Protein AF-A0A819ESV9-F1 (afdb_monomer_lite)

Radius of gyration: 30.93 Å; chains: 1; bounding box: 62×30×93 Å

Secondary structure (DSSP, 8-state):
---S-----PPEEEE--TTS-S-EEEEE--TTT--EEEEEEE-TT--EEEEEEE-BTTBSS-EEEEEEE-S----S--EE-SS-EE-EEEEEEE--SS--EEEEEEEEE-------S-------HHHHHHHHHHHHHHHHHHH-GGGHHHHHHHHHHHH--

InterPro domains:
  IPR014752 Arrestin-like, C-terminal domain superfamily [G3DSA:2.60.40.640] (51-114)
  IPR028934 Vacuolar protein sorting protein 26 related [PF03643] (53-124)
  IPR028934 Vacuolar protein sorting protein 26 related [PTHR12233] (53-123)

Foldseek 3Di:
DDPDPPFDQWDKDWFFCPPPPFDWDWDQPDPPPSDTDTATEDEQQQKTWTWIWTDCRNDVDTDIDIDIDGGDGDPDWFDDDDPDGDWDKDWDWADDDPDIDIDIGTHGYDYDDDDDPDPDPPDDPVNVVLVVVLVVLVVVCVVPVVCVVVSVVVNVVVVVD

Sequence (161 aa):
MDLLGLGSKGHIDFILDPQGQRKQIEVKLDDNNNKRSLQYTYYDGEDVGGSLIALPGELTENTSIDFHFPNVEKPYESYIGINVKLRYFLRLTIIRRFTNTIAERDICVQQLSQYPEINNKIENHEQRLLKQLNNECVRTSQEYPSHQEEFQQRSQQLSNN

Structure (mmCIF, N/CA/C/O backbone):
data_AF-A0A819ESV9-F1
#
_entry.id   AF-A0A819ESV9-F1
#
loop_
_atom_site.group_PDB
_atom_site.id
_atom_site.type_symbol
_atom_site.label_atom_id
_atom_site.label_alt_id
_atom_site.label_comp_id
_atom_site.label_asym_id
_atom_site.label_entity_id
_atom_site.label_seq_id
_atom_site.pdbx_PDB_ins_code
_atom_site.Cartn_x
_atom_site.Cartn_y
_atom_site.Cartn_z
_atom_site.occupancy
_atom_site.B_iso_or_equiv
_atom_site.auth_seq_id
_atom_site.auth_comp_id
_atom_site.auth_asym_id
_atom_site.auth_atom_id
_atom_site.pdbx_PDB_model_num
ATOM 1 N N . MET A 1 1 ? 33.146 10.775 -16.747 1.00 31.67 1 MET A N 1
ATOM 2 C CA . MET A 1 1 ? 33.891 9.933 -17.707 1.00 31.67 1 MET A CA 1
ATOM 3 C C . MET A 1 1 ? 33.866 8.526 -17.138 1.00 31.67 1 MET A C 1
ATOM 5 O O . MET A 1 1 ? 34.727 8.199 -16.333 1.00 31.67 1 MET A O 1
ATOM 9 N N . ASP A 1 2 ? 32.844 7.745 -17.488 1.00 37.97 2 ASP A N 1
ATOM 10 C CA . ASP A 1 2 ? 32.686 6.362 -17.029 1.00 37.97 2 ASP A CA 1
ATOM 11 C C . ASP A 1 2 ? 33.300 5.426 -18.082 1.00 37.97 2 ASP A C 1
ATOM 13 O O . ASP A 1 2 ? 32.764 5.253 -19.172 1.00 37.97 2 ASP A O 1
ATOM 17 N N . LEU A 1 3 ? 34.498 4.909 -17.777 1.00 48.91 3 LEU A N 1
ATOM 18 C CA . LEU A 1 3 ? 35.409 4.192 -18.690 1.00 48.91 3 LEU A CA 1
ATOM 19 C C . LEU A 1 3 ? 35.177 2.668 -18.738 1.00 48.91 3 LEU A C 1
ATOM 21 O O . LEU A 1 3 ? 35.893 1.949 -19.425 1.00 48.91 3 LEU A O 1
ATOM 25 N N . LEU A 1 4 ? 34.176 2.140 -18.039 1.00 49.00 4 LEU A N 1
ATOM 26 C CA . LEU A 1 4 ? 33.849 0.715 -18.067 1.00 49.00 4 LEU A CA 1
ATOM 27 C C . LEU A 1 4 ? 32.336 0.576 -18.176 1.00 49.00 4 LEU A C 1
ATOM 29 O O . LEU A 1 4 ? 31.617 0.928 -17.248 1.00 49.00 4 LEU A O 1
ATOM 33 N N . GLY A 1 5 ? 31.866 0.082 -19.322 1.00 46.44 5 GLY A N 1
ATOM 34 C CA . GLY A 1 5 ? 30.457 -0.113 -19.671 1.00 46.44 5 GLY A CA 1
ATOM 35 C C . GLY A 1 5 ? 29.720 -1.167 -18.836 1.00 46.44 5 GLY A C 1
ATOM 36 O O . GLY A 1 5 ? 29.079 -2.053 -19.396 1.00 46.44 5 GLY A O 1
ATOM 37 N N . LEU A 1 6 ? 29.765 -1.072 -17.506 1.00 48.84 6 LEU A N 1
ATOM 38 C CA . LEU A 1 6 ? 28.704 -1.602 -16.660 1.00 48.84 6 LEU A CA 1
ATOM 39 C C . LEU A 1 6 ? 27.561 -0.596 -16.739 1.00 48.84 6 LEU A C 1
ATOM 41 O O . LEU A 1 6 ? 27.531 0.384 -16.000 1.00 48.84 6 LEU A O 1
ATOM 45 N N . GLY A 1 7 ? 26.680 -0.815 -17.716 1.00 42.47 7 GLY A N 1
ATOM 46 C CA . GLY A 1 7 ? 25.547 0.055 -17.992 1.00 42.47 7 GLY A CA 1
ATOM 47 C C . GLY A 1 7 ? 24.815 0.429 -16.710 1.00 42.47 7 GLY A C 1
ATOM 48 O O . GLY A 1 7 ? 24.505 -0.432 -15.880 1.00 42.47 7 GLY A O 1
ATOM 49 N N . SER A 1 8 ? 24.547 1.725 -16.559 1.00 49.09 8 SER A N 1
ATOM 50 C CA . SER A 1 8 ? 23.520 2.213 -15.653 1.00 49.09 8 SER A CA 1
ATOM 51 C C . SER A 1 8 ? 22.286 1.343 -15.877 1.00 49.09 8 SER A C 1
ATOM 53 O O . SER A 1 8 ? 21.714 1.377 -16.967 1.00 49.09 8 SER A O 1
ATOM 55 N N . LYS A 1 9 ? 21.914 0.515 -14.894 1.00 52.34 9 LYS A N 1
ATOM 56 C CA . LYS A 1 9 ? 20.598 -0.130 -14.897 1.00 52.34 9 LYS A CA 1
ATOM 57 C C . LYS A 1 9 ? 19.597 1.003 -15.091 1.00 52.34 9 LYS A C 1
ATOM 59 O O . LYS A 1 9 ? 19.578 1.929 -14.281 1.00 52.34 9 LYS A O 1
ATOM 64 N N . GLY A 1 10 ? 18.901 1.004 -16.217 1.00 58.16 10 GLY A N 1
ATOM 65 C CA . GLY A 1 10 ? 18.005 2.074 -16.596 1.00 58.16 10 GLY A CA 1
ATOM 66 C C . GLY A 1 10 ? 16.962 2.290 -15.510 1.00 58.16 10 GLY A C 1
ATOM 67 O O . GLY A 1 10 ?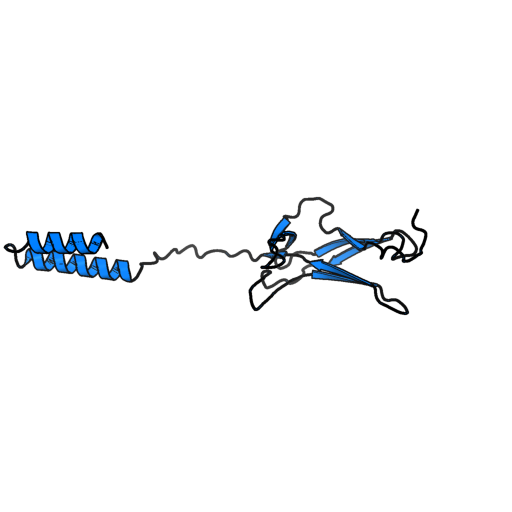 16.521 1.363 -14.826 1.00 58.16 10 GLY A O 1
ATOM 68 N N . HIS A 1 11 ? 16.623 3.555 -15.314 1.00 74.00 11 HIS A N 1
ATOM 69 C CA . HIS A 1 11 ? 15.678 3.982 -14.300 1.00 74.00 11 HIS A CA 1
ATOM 70 C C . HIS A 1 11 ? 14.268 3.891 -14.895 1.00 74.00 11 HIS A C 1
ATOM 72 O O . HIS A 1 11 ? 13.981 4.545 -15.902 1.00 74.00 11 HIS A O 1
ATOM 78 N N . ILE A 1 12 ? 13.427 3.030 -14.318 1.00 86.75 12 ILE A N 1
ATOM 79 C CA . ILE A 1 12 ? 11.999 2.936 -14.637 1.00 86.75 12 ILE A CA 1
ATOM 80 C C . ILE A 1 12 ? 11.235 3.613 -13.510 1.00 86.75 12 ILE A C 1
ATOM 82 O O . ILE A 1 12 ? 11.342 3.183 -12.360 1.00 86.75 12 ILE A O 1
ATOM 86 N N . ASP A 1 13 ? 10.415 4.598 -13.861 1.00 88.00 13 ASP A N 1
ATOM 87 C CA . ASP A 1 13 ? 9.595 5.341 -12.913 1.00 88.00 13 ASP A CA 1
ATOM 88 C C . ASP A 1 13 ? 8.103 5.218 -13.198 1.00 88.00 13 ASP A C 1
ATOM 90 O O . ASP A 1 13 ? 7.657 5.207 -14.346 1.00 88.00 13 ASP A O 1
ATOM 94 N N . PHE A 1 14 ? 7.330 5.179 -12.113 1.00 91.12 14 PHE A N 1
ATOM 95 C CA . PHE A 1 14 ? 5.873 5.218 -12.128 1.00 91.12 14 PHE A CA 1
ATOM 96 C C . PHE A 1 14 ? 5.400 6.618 -11.734 1.00 91.12 14 PHE A C 1
ATOM 98 O O . PHE A 1 14 ? 5.630 7.059 -10.604 1.00 91.12 14 PHE A O 1
ATOM 105 N N . ILE A 1 15 ? 4.682 7.286 -12.630 1.00 91.38 15 ILE A N 1
ATOM 106 C CA . ILE A 1 15 ? 4.029 8.572 -12.385 1.00 91.38 15 ILE A CA 1
ATOM 107 C C . ILE A 1 15 ? 2.544 8.310 -12.154 1.00 91.38 15 ILE A C 1
ATOM 109 O O . ILE A 1 15 ? 1.807 8.055 -13.099 1.00 91.38 15 ILE A O 1
ATOM 113 N N . LEU A 1 16 ? 2.112 8.348 -10.891 1.00 89.69 16 LEU A N 1
ATOM 114 C CA . LEU A 1 16 ? 0.741 7.988 -10.486 1.00 89.69 16 LEU A CA 1
ATOM 115 C C . LEU A 1 16 ? -0.180 9.189 -10.252 1.00 89.69 16 LEU A C 1
ATOM 117 O O . LEU A 1 16 ? -1.395 9.041 -10.200 1.00 89.69 16 LEU A O 1
ATOM 121 N N . ASP A 1 17 ? 0.394 10.374 -10.063 1.00 82.94 17 ASP A N 1
ATOM 122 C CA . ASP A 1 17 ? -0.359 11.593 -9.778 1.00 82.94 17 ASP A CA 1
ATOM 123 C C . ASP A 1 17 ? 0.209 12.762 -10.584 1.00 82.94 17 ASP A C 1
ATOM 125 O O . ASP A 1 17 ? 0.895 13.630 -10.040 1.00 82.94 17 ASP A O 1
ATOM 129 N N . PRO A 1 18 ? -0.031 12.780 -11.905 1.00 70.12 18 PRO A N 1
ATOM 130 C CA . PRO A 1 18 ? 0.474 13.846 -12.760 1.00 70.12 18 PRO A CA 1
ATOM 131 C C . PRO A 1 18 ? -0.120 15.224 -12.413 1.00 70.12 18 PRO A C 1
ATOM 133 O O . PRO A 1 18 ? 0.444 16.235 -12.814 1.00 70.12 18 PRO A O 1
ATOM 136 N N . GLN A 1 19 ? -1.232 15.279 -11.666 1.00 72.62 19 GLN A N 1
ATOM 137 C CA . GLN A 1 19 ? -1.913 16.522 -11.279 1.00 72.62 19 GLN A CA 1
ATOM 138 C C . GLN A 1 19 ? -1.582 16.987 -9.849 1.00 72.62 19 GLN A C 1
ATOM 140 O O . GLN A 1 19 ? -1.991 18.079 -9.459 1.00 72.62 19 GLN A O 1
ATOM 145 N N . GLY A 1 20 ? -0.851 16.188 -9.063 1.00 75.94 20 GLY A N 1
ATOM 146 C CA . GLY A 1 20 ? -0.453 16.531 -7.692 1.00 75.94 20 GLY A CA 1
ATOM 147 C C . GLY A 1 20 ? -1.615 16.635 -6.696 1.00 75.94 20 GLY A C 1
ATOM 148 O O . GLY A 1 20 ? -1.482 17.310 -5.676 1.00 75.94 20 GLY A O 1
ATOM 149 N N . GLN A 1 21 ? -2.768 16.035 -6.998 1.00 81.81 21 GLN A N 1
ATOM 150 C CA . GLN A 1 21 ? -3.975 16.140 -6.168 1.00 81.81 21 GLN A CA 1
ATOM 151 C C . GLN A 1 21 ? -4.130 14.960 -5.204 1.00 81.81 21 GLN A C 1
ATOM 153 O O . GLN A 1 21 ? -4.920 15.026 -4.259 1.00 81.81 21 GLN A O 1
ATOM 158 N N . ARG A 1 22 ? -3.399 13.864 -5.429 1.00 88.12 22 ARG A N 1
ATOM 159 C CA . ARG A 1 22 ? -3.564 12.635 -4.659 1.00 88.12 22 ARG A CA 1
ATOM 160 C C . ARG A 1 22 ? -2.797 12.731 -3.348 1.00 88.12 22 ARG A C 1
ATOM 162 O O . ARG A 1 22 ? -1.589 12.962 -3.302 1.00 88.12 22 ARG A O 1
ATOM 169 N N . LYS A 1 23 ? -3.510 12.458 -2.257 1.00 87.81 23 LYS A N 1
ATOM 170 C CA . LYS A 1 23 ? -2.939 12.416 -0.912 1.00 87.81 23 LYS A CA 1
ATOM 171 C C . LYS A 1 23 ? -1.795 11.404 -0.840 1.00 87.81 23 LYS A C 1
ATOM 173 O O . LYS A 1 23 ? -1.922 10.255 -1.272 1.00 87.81 23 LYS A O 1
ATOM 178 N N . GLN A 1 24 ? -0.700 11.825 -0.221 1.00 88.50 24 GLN A N 1
ATOM 179 C CA . GLN A 1 24 ? 0.396 10.949 0.161 1.00 88.50 24 GLN A CA 1
ATOM 180 C C . GLN A 1 24 ? 0.396 10.754 1.672 1.00 88.50 24 GLN A C 1
ATOM 182 O O . GLN A 1 24 ? 0.089 11.679 2.426 1.00 88.50 24 GLN A O 1
ATOM 187 N N . ILE A 1 25 ? 0.747 9.550 2.108 1.00 87.75 25 ILE A N 1
ATOM 188 C CA . ILE A 1 25 ? 0.964 9.256 3.519 1.00 87.75 25 ILE A CA 1
ATOM 189 C C . ILE A 1 25 ? 2.361 8.705 3.738 1.00 8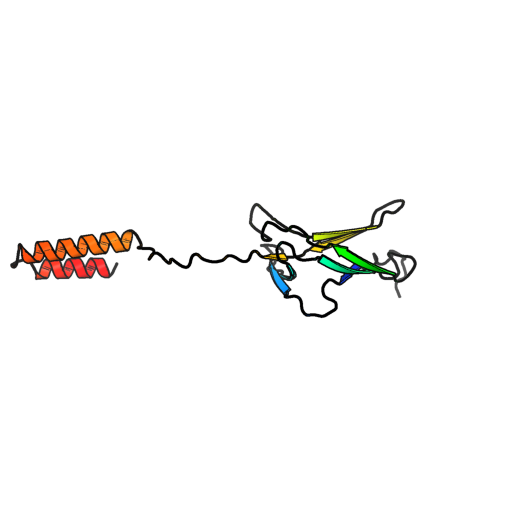7.75 25 ILE A C 1
ATOM 191 O O . ILE A 1 25 ? 2.964 8.081 2.864 1.00 87.75 25 ILE A O 1
ATOM 195 N N . GLU A 1 26 ? 2.870 8.964 4.931 1.00 87.62 26 GLU A N 1
ATOM 196 C CA . GLU A 1 26 ? 4.173 8.504 5.356 1.00 87.62 26 GLU A CA 1
ATOM 197 C C . GLU A 1 26 ? 4.065 7.080 5.917 1.00 87.62 26 GLU A C 1
ATOM 199 O O . GLU A 1 26 ? 3.478 6.853 6.975 1.00 87.62 26 GLU A O 1
ATOM 204 N N . VAL A 1 27 ? 4.633 6.112 5.200 1.00 83.94 27 VAL A N 1
ATOM 205 C CA . VAL A 1 27 ? 4.616 4.695 5.572 1.00 83.94 27 VAL A CA 1
ATOM 206 C C . VAL A 1 27 ? 5.992 4.296 6.096 1.00 83.94 27 VAL A C 1
ATOM 208 O O . VAL A 1 27 ? 7.012 4.542 5.447 1.00 83.94 27 VAL A O 1
ATOM 211 N N . LYS A 1 28 ? 6.041 3.678 7.280 1.00 80.50 28 LYS A N 1
ATOM 212 C CA . LYS A 1 28 ? 7.274 3.087 7.819 1.00 80.50 28 LYS A CA 1
ATOM 213 C C . LYS A 1 28 ? 7.613 1.840 7.009 1.00 80.50 28 LYS A C 1
ATOM 215 O O . LYS A 1 28 ? 6.802 0.926 6.938 1.00 80.50 28 LYS A O 1
ATOM 220 N N . LEU A 1 29 ? 8.787 1.822 6.385 1.00 69.50 29 LEU A N 1
ATOM 221 C CA . LEU A 1 29 ? 9.192 0.713 5.523 1.00 69.50 29 LEU A CA 1
ATOM 222 C C . LEU A 1 29 ? 9.712 -0.485 6.323 1.00 69.50 29 LEU A C 1
ATOM 224 O O . LEU A 1 29 ? 9.342 -1.606 5.989 1.00 69.50 29 LEU A O 1
ATOM 228 N N . ASP A 1 30 ? 10.503 -0.229 7.374 1.00 66.56 30 ASP A N 1
ATOM 229 C CA . ASP A 1 30 ? 11.144 -1.244 8.218 1.00 66.56 30 ASP A CA 1
ATOM 230 C C . ASP A 1 30 ? 11.237 -0.787 9.685 1.00 66.56 30 ASP A C 1
ATOM 232 O O . ASP A 1 30 ? 11.468 0.397 9.963 1.00 66.56 30 ASP A O 1
ATOM 236 N N . ASP A 1 31 ? 11.156 -1.744 10.613 1.00 61.44 31 ASP A N 1
ATOM 237 C CA . ASP A 1 31 ? 11.238 -1.508 12.064 1.00 61.44 31 ASP A CA 1
ATOM 238 C C . ASP A 1 31 ? 12.616 -0.993 12.519 1.00 61.44 31 ASP A C 1
ATOM 240 O O . ASP A 1 31 ? 12.709 -0.207 13.460 1.00 61.44 31 ASP A O 1
ATOM 244 N N . ASN A 1 32 ? 13.694 -1.376 11.824 1.00 60.31 32 ASN A N 1
ATOM 245 C CA . ASN A 1 32 ? 15.066 -1.152 12.299 1.00 60.31 32 ASN A CA 1
ATOM 246 C C . ASN A 1 32 ? 15.720 0.161 11.850 1.00 60.31 32 ASN A C 1
ATOM 248 O O . ASN A 1 32 ? 16.754 0.522 12.403 1.00 60.31 32 ASN A O 1
ATOM 252 N N . ASN A 1 33 ? 15.169 0.880 10.866 1.00 60.25 33 ASN A N 1
ATOM 253 C CA . ASN A 1 33 ? 15.866 2.040 10.286 1.00 60.25 33 ASN A CA 1
ATOM 254 C C . ASN A 1 33 ? 15.066 3.342 10.270 1.00 60.25 33 ASN A C 1
ATOM 256 O O . ASN A 1 33 ? 15.515 4.317 9.670 1.00 60.25 33 ASN A O 1
ATOM 260 N N . ASN A 1 34 ? 13.887 3.374 10.906 1.00 61.53 34 ASN A N 1
ATOM 261 C CA . ASN A 1 34 ? 12.995 4.543 10.954 1.00 61.53 34 ASN A CA 1
ATOM 262 C C . ASN A 1 34 ? 12.796 5.200 9.567 1.00 61.53 34 ASN A C 1
ATOM 264 O O . ASN A 1 34 ? 12.513 6.393 9.461 1.00 61.53 34 ASN A O 1
ATOM 268 N N . LYS A 1 35 ? 12.990 4.419 8.494 1.00 67.06 35 LYS A N 1
ATOM 269 C CA . LYS A 1 35 ? 12.977 4.892 7.118 1.00 67.06 35 LYS A CA 1
ATOM 270 C C . LYS A 1 35 ? 11.528 4.955 6.702 1.00 67.06 35 LYS A C 1
ATOM 272 O O . LYS A 1 35 ? 10.824 3.944 6.660 1.00 67.06 35 LYS A O 1
ATOM 277 N N . ARG A 1 36 ? 11.086 6.169 6.429 1.00 73.62 36 ARG A N 1
ATOM 278 C CA . ARG A 1 36 ? 9.720 6.451 6.044 1.00 73.62 36 ARG A CA 1
ATOM 279 C C . ARG A 1 36 ? 9.669 6.780 4.559 1.00 73.62 36 ARG A C 1
ATOM 281 O O . ARG A 1 36 ? 10.610 7.352 4.012 1.00 73.62 36 ARG A O 1
ATOM 288 N N . SER A 1 37 ? 8.605 6.354 3.893 1.00 80.69 37 SER A N 1
ATOM 289 C CA . SER A 1 37 ? 8.390 6.587 2.469 1.00 80.69 37 SER A CA 1
ATOM 290 C C . SER A 1 37 ? 7.018 7.199 2.250 1.00 80.69 37 SER A C 1
ATOM 292 O O . SER A 1 37 ? 6.023 6.708 2.777 1.00 80.69 37 SER A O 1
ATOM 294 N N . LEU A 1 38 ? 6.983 8.281 1.473 1.00 86.38 38 LEU A N 1
ATOM 295 C CA . LEU A 1 38 ? 5.747 8.885 0.993 1.00 86.38 38 LEU A CA 1
ATOM 296 C C . LEU A 1 38 ? 5.143 7.990 -0.089 1.00 86.38 38 LEU A C 1
ATOM 298 O O . LEU A 1 38 ? 5.727 7.812 -1.162 1.00 86.38 38 LEU A O 1
ATOM 302 N N . GLN A 1 39 ? 3.975 7.429 0.206 1.00 89.25 39 GLN A N 1
ATOM 303 C CA . GLN A 1 39 ? 3.211 6.587 -0.708 1.00 89.25 39 GLN A CA 1
ATOM 304 C C . GLN A 1 39 ? 1.879 7.249 -1.044 1.00 89.25 39 GLN A C 1
ATOM 306 O O . GLN A 1 39 ? 1.230 7.842 -0.181 1.00 89.25 39 GLN A O 1
ATOM 311 N N . TYR A 1 40 ? 1.461 7.134 -2.303 1.00 92.31 40 TYR A N 1
ATOM 312 C CA . TYR A 1 40 ? 0.142 7.583 -2.740 1.00 92.31 40 TYR A CA 1
ATOM 313 C C . TYR A 1 40 ? -0.953 6.733 -2.097 1.00 92.31 40 TYR A C 1
ATOM 315 O O . TYR A 1 40 ? -0.836 5.506 -2.047 1.00 92.31 40 TYR A O 1
ATOM 323 N N . THR A 1 41 ? -2.002 7.400 -1.619 1.00 93.06 41 THR A N 1
ATOM 324 C CA . THR A 1 41 ? -3.145 6.766 -0.955 1.00 93.06 41 THR A CA 1
ATOM 325 C C . THR A 1 41 ? -4.263 6.477 -1.950 1.00 93.06 41 THR A C 1
ATOM 327 O O . THR A 1 41 ? -4.557 7.303 -2.819 1.00 93.06 41 THR A O 1
ATOM 330 N N . TYR A 1 42 ? -4.870 5.304 -1.805 1.00 94.31 42 TYR A N 1
ATOM 331 C CA . TYR A 1 42 ? -5.998 4.813 -2.585 1.00 94.31 42 TYR A CA 1
ATOM 332 C C . TYR A 1 42 ? -7.091 4.284 -1.659 1.00 94.31 42 TYR A C 1
ATOM 334 O O . TYR A 1 42 ? -6.812 3.844 -0.541 1.00 94.31 42 TYR A O 1
ATOM 342 N N . TYR A 1 43 ? -8.318 4.280 -2.164 1.00 94.25 43 TYR A N 1
ATOM 343 C CA . TYR A 1 43 ? -9.467 3.661 -1.510 1.00 94.25 43 TYR A CA 1
ATOM 344 C C . TYR A 1 43 ? -10.006 2.490 -2.342 1.00 94.25 43 TYR A C 1
ATOM 346 O O . TYR A 1 43 ? -9.617 2.276 -3.503 1.00 94.25 43 TYR A O 1
ATOM 354 N N . ASP A 1 44 ? -10.868 1.690 -1.718 1.00 94.00 44 ASP A N 1
ATOM 355 C CA . ASP A 1 44 ? -11.545 0.588 -2.393 1.00 94.00 44 ASP A CA 1
ATOM 356 C C . ASP A 1 44 ? -12.412 1.103 -3.552 1.00 94.00 44 ASP A C 1
ATOM 358 O O . ASP A 1 44 ? -13.027 2.166 -3.458 1.00 94.00 44 ASP A O 1
ATOM 362 N N . GLY A 1 45 ? -12.390 0.387 -4.675 1.00 91.88 45 GLY A N 1
ATOM 363 C CA . GLY A 1 45 ? -13.077 0.775 -5.907 1.00 91.88 45 GLY A CA 1
ATOM 364 C C . GLY A 1 45 ? -12.449 1.937 -6.688 1.00 91.88 45 GLY A C 1
ATOM 365 O O . GLY A 1 45 ? -12.889 2.202 -7.800 1.00 91.88 45 GLY A O 1
ATOM 366 N N . GLU A 1 46 ? -11.413 2.619 -6.182 1.00 93.38 46 GLU A N 1
ATOM 367 C CA . GLU A 1 46 ? -10.759 3.685 -6.956 1.00 93.38 46 GLU A CA 1
ATOM 368 C C . GLU A 1 46 ? -9.982 3.159 -8.166 1.00 93.38 46 GLU A C 1
ATOM 370 O O . GLU A 1 46 ? -9.273 2.146 -8.086 1.00 93.38 46 GLU A O 1
ATOM 375 N N . ASP A 1 47 ? -10.014 3.936 -9.244 1.00 94.06 47 ASP A N 1
ATOM 376 C CA . ASP A 1 47 ? -9.164 3.736 -10.408 1.00 94.06 47 ASP A CA 1
ATOM 377 C C . ASP A 1 47 ? -7.683 3.939 -10.062 1.00 94.06 47 ASP A C 1
ATOM 379 O O . ASP A 1 47 ? -7.295 4.827 -9.291 1.00 94.06 47 ASP A O 1
ATOM 383 N N . VAL A 1 48 ? -6.831 3.134 -10.694 1.00 93.81 48 VAL A N 1
ATOM 384 C CA . VAL A 1 48 ? -5.375 3.256 -10.605 1.00 93.81 48 VAL A CA 1
ATOM 385 C C . VAL A 1 48 ? -4.837 3.510 -12.002 1.00 93.81 48 VAL A C 1
ATOM 387 O O . VAL A 1 48 ? -4.872 2.634 -12.861 1.00 93.81 48 VAL A O 1
ATOM 390 N N . GLY A 1 49 ? -4.335 4.715 -12.243 1.00 93.06 49 GLY A N 1
ATOM 391 C CA . GLY A 1 49 ? -3.784 5.103 -13.536 1.00 93.06 49 GLY A CA 1
ATOM 392 C C . GLY A 1 49 ? -2.518 5.926 -13.390 1.00 93.06 49 GLY A C 1
ATOM 393 O O . GLY A 1 49 ? -2.195 6.411 -12.305 1.00 93.06 49 GLY A O 1
ATOM 394 N N . GLY A 1 50 ? -1.796 6.058 -14.493 1.00 92.88 50 GLY A N 1
ATOM 395 C CA . GLY A 1 50 ? -0.550 6.799 -14.526 1.00 92.88 50 GLY A CA 1
ATOM 396 C C . GLY A 1 50 ? 0.231 6.578 -15.809 1.00 92.88 50 GLY A C 1
ATOM 397 O O . GLY A 1 50 ? -0.248 5.946 -16.751 1.00 92.88 50 GLY A O 1
ATOM 398 N N . SER A 1 51 ? 1.461 7.071 -15.802 1.00 92.31 51 SER A N 1
ATOM 399 C CA . SER A 1 51 ? 2.411 6.924 -16.900 1.00 92.31 51 SER A CA 1
ATOM 400 C C . SER A 1 51 ? 3.693 6.278 -16.392 1.00 92.31 51 SER A C 1
ATOM 402 O O . SER A 1 51 ? 4.166 6.560 -15.290 1.00 92.31 51 SER A O 1
ATOM 404 N N . LEU A 1 52 ? 4.261 5.394 -17.196 1.00 91.00 52 LEU A N 1
ATOM 405 C CA . LEU A 1 52 ? 5.559 4.774 -16.969 1.00 91.00 52 LEU A CA 1
ATOM 406 C C . LEU A 1 52 ? 6.591 5.494 -17.815 1.00 91.00 52 LEU A C 1
ATOM 408 O O . LEU A 1 52 ? 6.407 5.569 -19.025 1.00 91.00 52 LEU A O 1
ATOM 412 N N . ILE A 1 53 ? 7.681 5.956 -17.211 1.00 89.12 53 ILE A N 1
ATOM 413 C CA . ILE A 1 53 ? 8.814 6.517 -17.949 1.00 89.12 53 ILE A CA 1
ATOM 414 C C . ILE A 1 53 ? 9.996 5.566 -17.826 1.00 89.12 53 ILE A C 1
ATOM 416 O O . ILE A 1 53 ? 10.393 5.191 -16.723 1.00 89.12 53 ILE A O 1
ATOM 420 N N . ALA A 1 54 ? 10.571 5.198 -18.966 1.00 85.94 54 ALA A N 1
ATOM 421 C CA . ALA A 1 54 ? 11.824 4.461 -19.035 1.00 85.94 54 ALA A CA 1
ATOM 422 C C . ALA A 1 54 ? 12.895 5.331 -19.706 1.00 85.94 54 ALA A C 1
ATOM 424 O O . ALA A 1 54 ? 12.725 5.751 -20.853 1.00 85.94 54 ALA A O 1
ATOM 425 N N . LEU A 1 55 ? 13.986 5.600 -18.980 1.00 75.50 55 LEU A N 1
ATOM 426 C CA . LEU A 1 55 ? 15.150 6.338 -19.488 1.00 75.50 55 LEU A CA 1
ATOM 427 C C . LEU A 1 55 ? 15.984 5.500 -20.483 1.00 75.50 55 LEU A C 1
ATOM 429 O O . LEU A 1 55 ? 15.896 4.261 -20.473 1.00 75.50 55 LEU A O 1
ATOM 433 N N . PRO A 1 56 ? 16.838 6.140 -21.314 1.00 61.97 56 PRO A N 1
ATOM 434 C CA . PRO A 1 56 ? 17.636 5.439 -22.309 1.00 61.97 56 PRO A CA 1
ATOM 435 C C . PRO A 1 56 ? 18.637 4.545 -21.577 1.00 61.97 56 PRO A C 1
ATOM 437 O O . PRO A 1 56 ? 19.393 5.012 -20.725 1.00 61.97 56 PRO A O 1
ATOM 440 N N . GLY A 1 57 ? 18.613 3.249 -21.879 1.00 67.94 57 GLY A N 1
ATOM 441 C CA . GLY A 1 57 ? 19.386 2.228 -21.164 1.00 67.94 57 GLY A CA 1
ATOM 442 C C . GLY A 1 57 ? 18.550 0.999 -20.819 1.00 67.94 57 GLY A C 1
ATOM 443 O O . GLY A 1 57 ? 19.056 -0.119 -20.893 1.00 67.94 57 GLY A O 1
ATOM 444 N N . GLU A 1 58 ? 17.253 1.191 -20.547 1.00 68.06 58 GLU A N 1
ATOM 445 C CA . GLU A 1 58 ? 16.298 0.090 -20.352 1.00 68.06 58 GLU A CA 1
ATOM 446 C C . GLU A 1 58 ? 15.505 -0.217 -21.633 1.00 68.06 58 GLU A C 1
ATOM 448 O O . GLU A 1 58 ? 15.253 -1.375 -21.978 1.00 68.06 58 GLU A O 1
ATOM 453 N N . LEU A 1 59 ? 15.155 0.828 -22.374 1.00 68.94 59 LEU A N 1
ATOM 454 C CA . LEU A 1 59 ? 14.629 0.746 -23.730 1.00 68.94 59 LEU A CA 1
ATOM 455 C C . LEU A 1 59 ? 15.596 1.460 -24.677 1.00 68.94 59 LEU A C 1
ATOM 457 O O . LEU A 1 59 ? 16.459 2.231 -24.247 1.00 68.94 59 LEU A O 1
ATOM 461 N N . THR A 1 60 ? 15.473 1.168 -25.971 1.00 69.19 60 THR A N 1
ATOM 462 C CA . THR A 1 60 ? 16.262 1.822 -27.025 1.00 69.19 60 THR A CA 1
ATOM 463 C C . THR A 1 60 ? 16.002 3.325 -27.088 1.00 69.19 60 THR A C 1
ATOM 465 O O . THR A 1 60 ? 16.894 4.078 -27.463 1.00 69.19 60 THR A O 1
ATOM 468 N N . GLU A 1 61 ? 14.806 3.759 -26.686 1.00 71.50 61 GLU A N 1
ATOM 469 C CA . GLU A 1 61 ? 14.362 5.151 -26.700 1.00 71.50 61 GLU A CA 1
ATOM 470 C C . GLU A 1 61 ? 13.642 5.506 -25.395 1.00 71.50 61 GLU A C 1
ATOM 472 O O . GLU A 1 61 ? 13.074 4.634 -24.726 1.00 71.50 61 GLU A O 1
ATOM 477 N N . ASN A 1 62 ? 13.621 6.801 -25.065 1.00 73.75 62 ASN A N 1
ATOM 478 C CA . ASN A 1 62 ? 12.759 7.324 -24.008 1.00 73.75 62 ASN A CA 1
ATOM 479 C C . ASN A 1 62 ? 11.308 7.023 -24.356 1.00 73.75 62 ASN A C 1
ATOM 481 O O . ASN A 1 62 ? 10.760 7.600 -25.292 1.00 73.75 62 ASN A O 1
ATOM 485 N N . THR A 1 63 ? 10.695 6.130 -23.589 1.00 82.38 63 THR A N 1
ATOM 486 C CA . THR A 1 63 ? 9.323 5.697 -23.840 1.00 82.38 63 THR A CA 1
ATOM 487 C C . THR A 1 63 ? 8.461 6.056 -22.642 1.00 82.38 63 THR A C 1
ATOM 489 O O . THR A 1 63 ? 8.827 5.754 -21.503 1.00 82.38 63 THR A 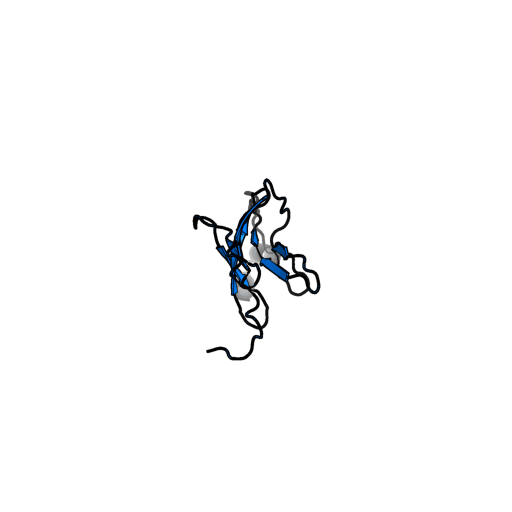O 1
ATOM 492 N N . SER A 1 64 ? 7.321 6.691 -22.920 1.00 87.38 64 SER A N 1
ATOM 493 C CA . SER A 1 64 ? 6.242 6.892 -21.956 1.00 87.38 64 SER A CA 1
ATOM 494 C C . SER A 1 64 ? 5.095 5.951 -22.299 1.00 87.38 64 SER A C 1
ATOM 496 O O . SER A 1 64 ? 4.629 5.956 -23.438 1.00 87.38 64 SER A O 1
ATOM 498 N N . ILE A 1 65 ? 4.659 5.134 -21.343 1.00 90.56 65 ILE A N 1
ATOM 499 C CA . ILE A 1 65 ? 3.542 4.199 -21.525 1.00 90.56 65 ILE A CA 1
ATOM 500 C C . ILE A 1 65 ? 2.476 4.512 -20.487 1.00 90.56 65 ILE A C 1
ATOM 502 O O . ILE A 1 65 ? 2.715 4.365 -19.289 1.00 90.56 65 ILE A O 1
ATOM 506 N N . ASP A 1 66 ? 1.298 4.905 -20.951 1.00 93.56 66 ASP A N 1
ATOM 507 C CA . ASP A 1 66 ? 0.160 5.158 -20.078 1.00 93.56 66 ASP A CA 1
ATOM 508 C C . ASP A 1 66 ? -0.546 3.850 -19.718 1.00 93.56 66 ASP A C 1
ATOM 510 O O . ASP A 1 66 ? -0.661 2.928 -20.530 1.00 93.56 66 ASP A O 1
ATOM 514 N N . PHE A 1 67 ? -1.037 3.773 -18.487 1.00 94.31 67 PHE A N 1
ATOM 515 C CA . PHE A 1 67 ? -1.842 2.660 -18.009 1.00 94.31 67 PHE A CA 1
ATOM 516 C C . PHE A 1 67 ? -3.024 3.170 -17.191 1.00 94.31 67 PHE A C 1
ATOM 518 O O . PHE A 1 67 ? -2.960 4.208 -16.528 1.00 94.31 67 PHE A O 1
ATOM 525 N N . HIS A 1 68 ? -4.111 2.409 -17.220 1.00 95.19 68 HIS A N 1
ATOM 526 C CA . HIS A 1 68 ? -5.315 2.721 -16.472 1.00 95.19 68 HIS A CA 1
ATOM 527 C C . HIS A 1 68 ? -6.056 1.435 -16.115 1.00 95.19 68 HIS A C 1
ATOM 529 O O . HIS A 1 68 ? -6.387 0.630 -16.986 1.00 95.19 68 HIS A O 1
ATOM 535 N N . PHE A 1 69 ? -6.306 1.257 -14.824 1.00 95.75 69 PHE A N 1
ATOM 536 C CA . PH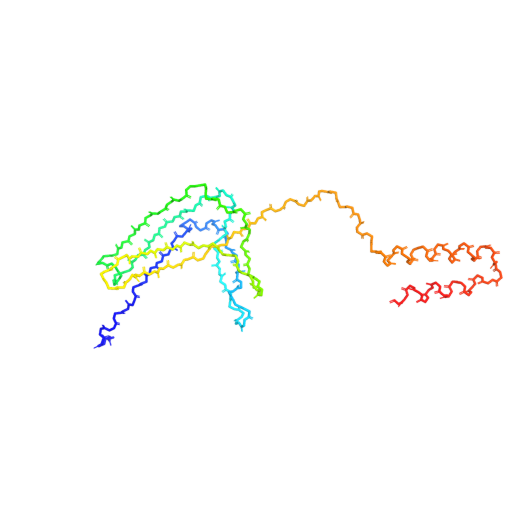E A 1 69 ? -7.072 0.161 -14.259 1.00 95.75 69 PHE A CA 1
ATOM 537 C C . PHE A 1 69 ? -8.329 0.749 -13.611 1.00 95.75 69 PHE A C 1
ATOM 539 O O . PHE A 1 69 ? -8.210 1.386 -12.560 1.00 95.75 69 PHE A O 1
ATOM 546 N N . PRO A 1 70 ? -9.508 0.583 -14.229 1.00 95.44 70 PRO A N 1
ATOM 547 C CA . PRO A 1 70 ? -10.752 1.087 -13.668 1.00 95.44 70 PRO A CA 1
ATOM 548 C C . PRO A 1 70 ? -11.273 0.171 -12.553 1.00 95.44 70 PRO A C 1
ATOM 550 O O . PRO A 1 70 ? -11.109 -1.047 -12.632 1.00 95.44 70 PRO A O 1
ATOM 553 N N . ASN A 1 71 ? -11.946 0.749 -11.555 1.00 94.12 71 ASN A N 1
ATOM 554 C CA . ASN A 1 71 ? -12.660 0.052 -10.477 1.00 94.12 71 ASN A CA 1
ATOM 555 C C . ASN A 1 71 ? -11.836 -1.056 -9.796 1.00 94.12 71 ASN A C 1
ATOM 557 O O . ASN A 1 71 ? -12.280 -2.198 -9.673 1.00 94.12 71 ASN A O 1
ATOM 561 N N . VAL A 1 72 ? -10.605 -0.745 -9.382 1.00 96.31 72 VAL A N 1
ATOM 562 C CA . VAL A 1 72 ? -9.718 -1.751 -8.783 1.00 96.31 72 VAL A CA 1
ATOM 563 C C . VAL A 1 72 ? -10.197 -2.096 -7.375 1.00 96.31 72 VAL A C 1
ATOM 565 O O . VAL A 1 72 ? -10.167 -1.242 -6.486 1.00 96.31 72 VAL A O 1
ATOM 568 N N . GLU A 1 73 ? -10.564 -3.356 -7.152 1.00 95.38 73 GLU A N 1
ATOM 569 C CA . GLU A 1 73 ? -10.925 -3.877 -5.830 1.00 95.38 73 GLU A CA 1
ATOM 570 C C . GLU A 1 73 ? -9.707 -3.887 -4.895 1.00 95.38 73 GLU A C 1
ATOM 572 O O . GLU A 1 73 ? -8.654 -4.457 -5.198 1.00 95.38 73 GLU A O 1
ATOM 577 N N . LYS A 1 74 ? -9.847 -3.229 -3.744 1.00 95.38 74 LYS A N 1
ATOM 578 C CA . LYS A 1 74 ? -8.836 -3.122 -2.686 1.00 95.38 74 LYS A CA 1
ATOM 579 C C . LYS A 1 74 ? -9.537 -3.293 -1.329 1.00 95.38 74 LYS A C 1
ATOM 581 O O . LYS A 1 74 ? -9.604 -2.343 -0.551 1.00 95.38 74 LYS A O 1
ATOM 586 N N . PRO A 1 75 ? -10.064 -4.498 -1.036 1.00 93.56 75 PRO A N 1
ATOM 587 C CA . PRO A 1 75 ? -10.994 -4.726 0.075 1.00 93.56 75 PRO A CA 1
ATOM 588 C C . PRO A 1 75 ? -10.365 -4.591 1.469 1.00 93.56 75 PRO A C 1
ATOM 590 O O . PRO A 1 75 ? -11.083 -4.568 2.465 1.00 93.56 75 PRO A O 1
ATOM 593 N N . TYR A 1 76 ? -9.033 -4.545 1.558 1.00 94.38 76 TYR A N 1
ATOM 594 C CA . TYR A 1 76 ? -8.300 -4.487 2.822 1.00 94.38 76 TYR A CA 1
ATOM 595 C C . TYR A 1 76 ? -7.342 -3.299 2.859 1.00 94.38 76 TYR A C 1
ATOM 597 O O . TYR A 1 76 ? -6.675 -3.010 1.865 1.00 94.38 76 TYR A O 1
ATOM 605 N N . GLU A 1 77 ? -7.214 -2.669 4.024 1.00 93.12 77 GLU A N 1
ATOM 60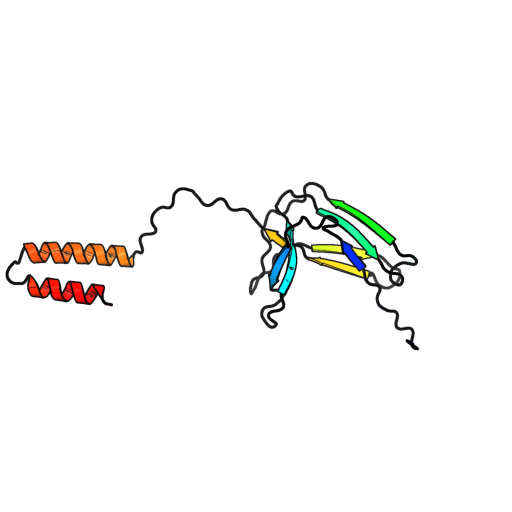6 C CA . GLU A 1 77 ? -6.227 -1.621 4.290 1.00 93.12 77 GLU A CA 1
ATOM 607 C C . GLU A 1 77 ? -4.789 -2.169 4.294 1.00 93.12 77 GLU A C 1
ATOM 609 O O . GLU A 1 77 ? -4.517 -3.274 4.775 1.00 93.12 77 GLU A O 1
ATOM 614 N N . SER A 1 78 ? -3.853 -1.384 3.752 1.00 93.31 78 SER A N 1
ATOM 615 C CA . SER A 1 78 ? -2.425 -1.702 3.781 1.00 93.31 78 SER A CA 1
ATOM 616 C C . SER A 1 78 ? -1.929 -1.800 5.224 1.00 93.31 78 SER A C 1
ATOM 618 O O . SER A 1 78 ? -2.115 -0.886 6.023 1.00 93.31 78 SER A O 1
ATOM 620 N N . TYR A 1 79 ? -1.221 -2.883 5.544 1.00 91.06 79 TYR A N 1
ATOM 621 C CA . TYR A 1 79 ? -0.764 -3.168 6.901 1.00 91.06 79 TYR A CA 1
ATOM 622 C C . TYR A 1 79 ? 0.689 -3.635 6.918 1.00 91.06 79 TYR A C 1
ATOM 624 O O . TYR A 1 79 ? 1.097 -4.500 6.144 1.00 91.06 79 TYR A O 1
ATOM 632 N N . ILE A 1 80 ? 1.475 -3.086 7.840 1.00 88.19 80 ILE A N 1
ATOM 633 C CA . ILE A 1 80 ? 2.847 -3.516 8.111 1.00 88.19 80 ILE A CA 1
ATOM 634 C C . ILE A 1 80 ? 2.914 -3.838 9.600 1.00 88.19 80 ILE A C 1
ATOM 636 O O . ILE A 1 80 ? 2.930 -2.935 10.433 1.00 88.19 80 ILE A O 1
ATOM 640 N N . GLY A 1 81 ? 2.895 -5.127 9.923 1.00 86.50 81 GLY A N 1
ATOM 641 C CA . GLY A 1 81 ? 3.056 -5.631 11.280 1.00 86.50 81 GLY A CA 1
ATOM 642 C C . GLY A 1 81 ? 4.284 -6.520 11.416 1.00 86.50 81 GLY A C 1
ATOM 643 O O . GLY A 1 81 ? 5.005 -6.775 10.455 1.00 86.50 81 GLY A O 1
ATOM 644 N N . ILE A 1 82 ? 4.479 -7.037 12.627 1.00 85.19 82 ILE A N 1
ATOM 645 C CA . ILE A 1 82 ? 5.670 -7.813 13.005 1.00 85.19 82 ILE A CA 1
ATOM 646 C C . ILE A 1 82 ? 5.765 -9.122 12.209 1.00 85.19 82 ILE A C 1
ATOM 648 O O . ILE A 1 82 ? 6.820 -9.476 11.697 1.00 85.19 82 ILE A O 1
ATOM 652 N N . ASN A 1 83 ? 4.645 -9.841 12.097 1.00 90.19 83 ASN A N 1
ATOM 653 C CA . ASN A 1 83 ? 4.601 -11.173 11.484 1.00 90.19 83 ASN A CA 1
ATOM 654 C C . ASN A 1 83 ? 3.853 -11.196 10.146 1.00 90.19 83 ASN A C 1
ATOM 656 O O . ASN A 1 83 ? 3.847 -12.217 9.462 1.00 90.19 83 ASN A O 1
ATOM 660 N N . VAL A 1 84 ? 3.167 -10.104 9.795 1.00 91.62 84 VAL A N 1
ATOM 661 C CA . VAL A 1 84 ? 2.279 -10.038 8.630 1.00 91.62 84 VAL A CA 1
ATOM 662 C C . VAL A 1 84 ? 2.423 -8.681 7.959 1.00 91.62 84 VAL A C 1
ATOM 664 O O . VAL A 1 84 ? 2.353 -7.642 8.614 1.00 91.62 84 VAL A O 1
ATOM 667 N N . LYS A 1 85 ? 2.566 -8.705 6.634 1.00 91.12 85 LYS A N 1
ATOM 668 C CA . LYS A 1 85 ? 2.585 -7.521 5.779 1.00 91.12 85 LYS A CA 1
ATOM 669 C C . LYS A 1 85 ? 1.562 -7.687 4.661 1.00 91.12 85 LYS A C 1
ATOM 671 O O . LYS A 1 85 ? 1.660 -8.620 3.869 1.00 91.12 85 LYS A O 1
ATOM 676 N N . LEU A 1 86 ? 0.612 -6.762 4.591 1.00 93.38 86 LEU A N 1
ATOM 677 C CA . LEU A 1 86 ? -0.356 -6.622 3.510 1.00 93.38 86 LEU A CA 1
ATOM 678 C C . LEU A 1 86 ? 0.019 -5.371 2.716 1.00 93.38 86 LEU A C 1
ATOM 680 O O . LEU A 1 86 ? -0.038 -4.257 3.235 1.00 93.38 86 LEU A O 1
ATOM 684 N N . ARG A 1 87 ? 0.439 -5.559 1.461 1.00 93.69 87 ARG A N 1
ATOM 685 C CA . ARG A 1 87 ? 0.820 -4.461 0.566 1.00 93.69 87 ARG A CA 1
ATOM 686 C C . ARG A 1 87 ? 0.136 -4.584 -0.789 1.00 93.69 87 ARG A C 1
ATOM 688 O O . ARG A 1 87 ? -0.009 -5.690 -1.307 1.00 93.69 87 ARG A O 1
ATOM 695 N N . TYR A 1 88 ? -0.149 -3.435 -1.387 1.00 95.38 88 TYR A N 1
ATOM 696 C CA . TYR A 1 88 ? -0.532 -3.306 -2.788 1.00 95.38 88 TYR A CA 1
ATOM 697 C C . TYR A 1 88 ? 0.614 -2.635 -3.539 1.00 95.38 88 TYR A C 1
ATOM 699 O O . TYR A 1 88 ? 1.260 -1.723 -3.021 1.00 95.38 88 TYR A O 1
ATOM 707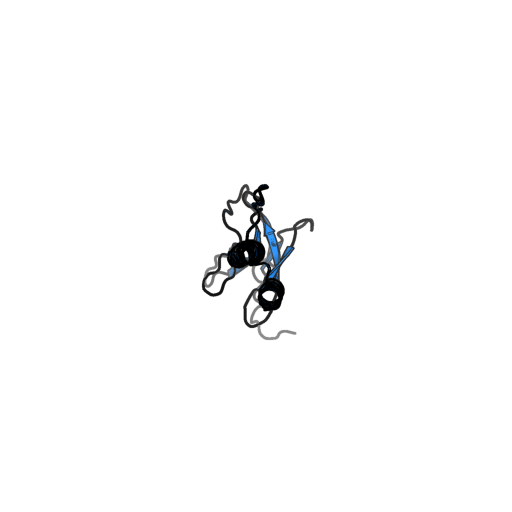 N N . PHE A 1 89 ? 0.894 -3.099 -4.750 1.00 95.12 89 PHE A N 1
ATOM 708 C CA . PHE A 1 89 ? 1.987 -2.571 -5.554 1.00 95.12 89 PHE A CA 1
ATOM 709 C C . PHE A 1 89 ? 1.684 -2.718 -7.040 1.00 95.12 89 PHE A C 1
ATOM 711 O O . PHE A 1 89 ? 1.025 -3.664 -7.470 1.00 95.12 89 PHE A O 1
ATOM 718 N N . LEU A 1 90 ? 2.197 -1.777 -7.825 1.00 94.69 90 LEU A N 1
ATOM 719 C CA . LEU A 1 90 ? 2.263 -1.877 -9.274 1.00 94.69 90 LEU A CA 1
ATOM 720 C C . LEU A 1 90 ? 3.572 -2.562 -9.647 1.00 94.69 90 LEU A C 1
ATOM 722 O O . LEU A 1 90 ? 4.617 -2.238 -9.087 1.00 94.69 90 LEU A O 1
ATOM 726 N N . ARG A 1 91 ? 3.523 -3.495 -10.598 1.00 94.06 91 ARG A N 1
ATOM 727 C CA . ARG A 1 91 ? 4.706 -4.197 -11.099 1.00 94.06 91 ARG A CA 1
ATOM 728 C C . ARG A 1 91 ? 4.766 -4.112 -12.612 1.00 94.06 91 ARG A C 1
ATOM 730 O O . ARG A 1 91 ? 3.884 -4.623 -13.295 1.00 94.06 91 ARG A O 1
ATOM 737 N N . LEU A 1 92 ? 5.851 -3.542 -13.120 1.00 90.94 92 LEU A N 1
ATOM 738 C CA . LEU A 1 92 ? 6.217 -3.611 -14.526 1.00 90.94 92 LEU A CA 1
ATOM 739 C C . LEU A 1 92 ? 7.225 -4.740 -14.716 1.00 90.94 92 LEU A C 1
ATOM 741 O O . LEU A 1 92 ? 8.155 -4.903 -13.926 1.00 90.94 92 LEU A O 1
ATOM 745 N N . THR A 1 93 ? 7.052 -5.525 -15.773 1.00 90.88 93 THR A N 1
ATOM 746 C CA . THR A 1 93 ? 8.011 -6.556 -16.172 1.00 90.88 93 THR A CA 1
ATOM 747 C C . THR A 1 93 ? 8.329 -6.396 -17.648 1.00 90.88 93 THR A C 1
ATOM 749 O O . THR A 1 93 ? 7.473 -6.622 -18.498 1.00 90.88 93 THR A O 1
ATOM 752 N N . ILE A 1 94 ? 9.571 -6.025 -17.951 1.00 87.25 94 ILE A N 1
ATOM 753 C CA . ILE A 1 94 ? 10.094 -5.998 -19.316 1.00 87.25 94 ILE A CA 1
ATOM 754 C C . ILE A 1 94 ? 10.715 -7.363 -19.585 1.00 87.25 94 ILE A C 1
ATOM 756 O O . ILE A 1 94 ? 11.751 -7.718 -19.013 1.00 87.25 94 ILE A O 1
ATOM 760 N N . ILE A 1 95 ? 10.061 -8.138 -20.446 1.00 88.94 95 ILE A N 1
ATOM 761 C CA . ILE A 1 95 ? 10.529 -9.468 -20.833 1.00 88.94 95 ILE A CA 1
ATOM 762 C C . ILE A 1 95 ? 11.705 -9.314 -21.798 1.00 88.94 95 ILE A C 1
ATOM 764 O O . ILE A 1 95 ? 11.600 -8.631 -22.816 1.00 88.94 95 ILE A O 1
ATOM 768 N N . ARG A 1 96 ? 12.833 -9.954 -21.484 1.00 84.12 96 ARG A N 1
ATOM 769 C CA . ARG A 1 96 ? 14.047 -9.927 -22.314 1.00 84.12 96 ARG A CA 1
ATOM 770 C C . ARG A 1 96 ? 14.581 -11.334 -22.539 1.00 84.12 96 ARG A C 1
ATOM 772 O O . ARG A 1 96 ? 14.205 -12.280 -21.860 1.00 84.12 96 ARG A O 1
ATOM 779 N N . ARG A 1 97 ? 15.517 -11.455 -23.483 1.00 83.31 97 ARG A N 1
ATOM 780 C CA . ARG A 1 97 ? 16.117 -12.740 -23.869 1.00 83.31 97 ARG A CA 1
ATOM 781 C C . ARG A 1 97 ? 16.890 -13.438 -22.741 1.00 83.31 97 ARG A C 1
ATOM 783 O O . ARG A 1 97 ? 16.908 -14.661 -22.718 1.00 83.31 97 ARG A O 1
ATOM 790 N N . PHE A 1 98 ? 17.545 -12.684 -21.855 1.00 81.88 98 PHE A N 1
ATOM 791 C CA . PHE A 1 98 ? 18.419 -13.245 -20.812 1.00 81.88 98 PHE A CA 1
ATOM 792 C C . PHE A 1 98 ? 17.874 -13.020 -19.399 1.00 81.88 98 PHE A C 1
ATOM 794 O O . PHE A 1 98 ? 17.717 -13.974 -18.646 1.00 81.88 98 PHE A O 1
ATOM 801 N N . THR A 1 99 ? 17.562 -11.773 -19.039 1.00 83.94 99 THR A N 1
ATOM 802 C CA . THR A 1 99 ? 17.037 -11.420 -17.712 1.00 83.94 99 THR A CA 1
ATOM 803 C C . THR A 1 99 ? 15.945 -10.371 -17.830 1.00 83.94 99 THR A C 1
ATOM 805 O O . THR A 1 99 ? 16.176 -9.307 -18.410 1.00 83.94 99 THR A O 1
ATOM 808 N N . ASN A 1 100 ? 14.780 -10.649 -17.248 1.00 86.75 100 ASN A N 1
ATOM 809 C CA . ASN A 1 100 ? 13.685 -9.687 -17.190 1.00 86.75 100 ASN A CA 1
ATOM 810 C C . ASN A 1 100 ? 14.047 -8.514 -16.274 1.00 86.75 100 ASN A C 1
ATOM 812 O O . ASN A 1 100 ? 14.623 -8.716 -15.204 1.00 86.75 100 ASN A O 1
ATOM 816 N N . THR A 1 101 ? 13.651 -7.308 -16.669 1.00 85.81 101 THR A N 1
ATOM 817 C CA . THR A 1 101 ? 13.690 -6.143 -15.778 1.00 85.81 101 THR A CA 1
ATOM 818 C C . THR A 1 101 ? 12.359 -6.042 -15.058 1.00 85.81 101 THR A C 1
ATOM 820 O O . THR A 1 101 ? 11.311 -6.019 -15.703 1.00 85.81 101 THR A O 1
ATOM 823 N N . ILE A 1 102 ? 12.399 -5.982 -13.729 1.00 88.69 102 ILE A N 1
ATOM 824 C CA . ILE A 1 102 ? 11.216 -5.832 -12.883 1.00 88.69 102 ILE A CA 1
ATOM 825 C C . ILE A 1 102 ? 11.348 -4.518 -12.121 1.00 88.69 102 ILE A C 1
ATOM 827 O O . ILE A 1 102 ? 12.359 -4.294 -11.457 1.00 88.69 102 ILE A O 1
ATOM 831 N N . ALA A 1 103 ? 10.325 -3.674 -12.212 1.00 89.19 103 ALA A N 1
ATOM 832 C CA . ALA A 1 103 ? 10.202 -2.460 -11.418 1.00 89.19 103 ALA A CA 1
ATOM 833 C C . ALA A 1 103 ? 8.889 -2.511 -10.635 1.00 89.19 103 ALA A C 1
ATOM 835 O O . ALA A 1 103 ? 7.843 -2.843 -11.197 1.00 89.19 103 ALA A O 1
ATOM 836 N N . GLU A 1 104 ? 8.950 -2.201 -9.342 1.00 92.50 104 GLU A N 1
ATOM 837 C CA . GLU A 1 104 ? 7.792 -2.201 -8.450 1.00 92.50 104 GLU A CA 1
ATOM 838 C C . GLU A 1 104 ? 7.585 -0.820 -7.833 1.00 92.50 104 GLU A C 1
ATOM 840 O O . GLU A 1 104 ? 8.543 -0.131 -7.475 1.00 92.50 104 GLU A O 1
ATOM 845 N N . ARG A 1 105 ? 6.320 -0.435 -7.670 1.00 90.75 105 ARG A N 1
ATOM 846 C CA . ARG A 1 105 ? 5.923 0.767 -6.945 1.00 90.75 105 ARG A CA 1
ATOM 847 C C . ARG A 1 105 ? 4.828 0.426 -5.949 1.00 90.75 105 ARG A C 1
ATOM 849 O O . ARG A 1 105 ? 3.711 0.105 -6.348 1.00 90.75 105 ARG A O 1
ATOM 856 N N . ASP A 1 106 ? 5.153 0.520 -4.665 1.00 92.25 106 ASP A N 1
ATOM 857 C CA . ASP A 1 106 ? 4.181 0.333 -3.588 1.00 92.25 106 ASP A CA 1
ATOM 858 C C . ASP A 1 106 ? 3.158 1.485 -3.574 1.00 92.25 106 ASP A C 1
ATOM 860 O O . ASP A 1 106 ? 3.498 2.654 -3.801 1.00 92.25 106 ASP A O 1
ATOM 864 N N . ILE A 1 107 ? 1.906 1.140 -3.279 1.00 92.75 107 ILE A N 1
ATOM 865 C CA . ILE A 1 107 ? 0.810 2.075 -3.014 1.00 92.75 107 ILE A CA 1
ATOM 866 C C . ILE A 1 107 ? 0.179 1.746 -1.659 1.00 92.75 107 ILE A C 1
ATOM 868 O O . ILE A 1 107 ? 0.202 0.597 -1.205 1.00 92.75 107 ILE A O 1
ATOM 872 N N . CYS A 1 108 ? -0.408 2.750 -1.013 1.00 93.69 108 CYS A N 1
ATOM 873 C CA . CYS A 1 108 ? -1.095 2.557 0.253 1.00 93.69 108 CYS A CA 1
ATOM 874 C C . CYS A 1 108 ? -2.610 2.566 0.048 1.00 93.69 108 CYS A C 1
ATOM 876 O O . CYS A 1 108 ? -3.136 3.458 -0.614 1.00 93.69 108 CYS A O 1
ATOM 878 N N . VAL A 1 109 ? -3.304 1.590 0.624 1.00 94.81 109 VAL A N 1
ATOM 879 C CA . VAL A 1 109 ? -4.765 1.530 0.651 1.00 94.81 109 VAL A CA 1
ATOM 880 C C . VAL A 1 109 ? -5.229 1.859 2.057 1.00 94.81 109 VAL A C 1
ATOM 882 O O . VAL A 1 109 ? -4.717 1.265 3.000 1.00 94.81 109 VAL A O 1
ATOM 885 N N . GLN A 1 110 ? -6.185 2.774 2.193 1.00 91.56 110 GLN A N 1
ATOM 886 C CA . GLN A 1 110 ? -6.841 3.086 3.465 1.00 91.56 110 GLN A CA 1
ATOM 887 C C . GLN A 1 110 ? -8.307 2.678 3.416 1.00 91.56 110 GLN A C 1
ATOM 889 O O . GLN A 1 110 ? -8.963 2.827 2.385 1.00 91.56 110 GLN A O 1
ATOM 894 N N . GLN A 1 111 ? -8.839 2.224 4.549 1.00 87.88 111 GLN A N 1
ATOM 895 C CA . GLN A 1 111 ? -10.263 1.957 4.687 1.00 87.88 111 GLN A CA 1
ATOM 896 C C . GLN A 1 111 ? -10.923 3.071 5.497 1.00 87.88 111 GLN A C 1
ATOM 898 O O . GLN A 1 111 ? -10.542 3.366 6.630 1.00 87.88 111 GLN A O 1
ATOM 903 N N . LEU A 1 112 ? -11.943 3.705 4.919 1.00 79.94 112 LEU A N 1
ATOM 904 C CA . LEU A 1 112 ? -12.765 4.654 5.659 1.00 79.94 112 LEU A CA 1
ATOM 905 C C . LEU A 1 112 ? -13.707 3.858 6.559 1.00 79.94 112 LEU A C 1
ATOM 907 O O . LEU A 1 112 ? -14.605 3.167 6.086 1.00 79.94 112 LEU A O 1
ATOM 911 N N . SER A 1 113 ? -13.481 3.940 7.865 1.00 71.88 113 SER A N 1
ATOM 912 C CA . SER A 1 113 ? -14.399 3.377 8.849 1.00 71.88 113 SER A CA 1
ATOM 913 C C . SER A 1 113 ? -15.367 4.456 9.313 1.00 71.88 113 SER A C 1
ATOM 915 O O . SER A 1 113 ? -14.944 5.540 9.719 1.00 71.88 113 SER A O 1
ATOM 917 N N . GLN A 1 114 ? -16.662 4.151 9.295 1.00 61.16 114 GLN A N 1
ATOM 918 C CA . GLN A 1 114 ? -17.649 4.936 10.024 1.00 61.16 114 GLN A CA 1
ATOM 919 C C . GLN A 1 114 ? -17.745 4.365 11.436 1.00 61.16 114 GLN A C 1
ATOM 921 O O . GLN A 1 114 ? -18.144 3.215 11.627 1.00 61.16 114 GLN A O 1
ATOM 926 N N . TYR A 1 115 ? -17.343 5.157 12.428 1.00 65.75 115 TYR A N 1
ATOM 927 C CA . TYR A 1 115 ? -17.557 4.773 13.816 1.00 65.75 115 TYR A CA 1
ATOM 928 C C . TYR A 1 115 ? -19.061 4.718 14.098 1.00 65.75 115 TYR A C 1
ATOM 930 O O . TYR A 1 115 ? -19.794 5.601 13.641 1.00 65.75 115 TYR A O 1
ATOM 938 N N . PRO A 1 116 ? -19.540 3.710 14.845 1.00 72.50 116 PRO A N 1
ATOM 939 C CA . PRO A 1 116 ? -20.925 3.695 15.280 1.00 72.50 116 PRO A CA 1
ATOM 940 C C . PRO A 1 116 ? -21.216 4.959 16.098 1.00 72.50 116 PRO A C 1
ATOM 942 O O . PRO A 1 116 ? -20.472 5.297 17.015 1.00 72.50 116 PRO A O 1
ATOM 945 N N . GLU A 1 117 ? -22.309 5.655 15.776 1.00 71.81 117 GLU A N 1
ATOM 946 C CA . GLU A 1 117 ? -22.687 6.907 16.457 1.00 71.81 117 GLU A CA 1
ATOM 947 C C . GLU A 1 117 ? -23.050 6.686 17.935 1.00 71.81 117 GLU A C 1
ATOM 949 O O . GLU A 1 117 ? -22.992 7.601 18.759 1.00 71.81 117 GLU A O 1
ATOM 954 N N . ILE A 1 118 ? -23.392 5.446 18.292 1.00 76.00 118 ILE A N 1
ATOM 955 C CA . ILE A 1 118 ? -23.728 5.047 19.654 1.00 76.00 118 ILE A CA 1
ATOM 956 C C . ILE A 1 118 ? -22.435 4.778 20.426 1.00 76.00 118 ILE A C 1
ATOM 958 O O . ILE A 1 118 ? -21.954 3.648 20.526 1.00 76.00 118 ILE A O 1
ATOM 962 N N . ASN A 1 119 ? -21.899 5.834 21.031 1.00 64.44 119 ASN A N 1
ATOM 963 C CA . ASN A 1 119 ? -20.862 5.731 22.050 1.00 64.44 119 ASN A CA 1
ATOM 964 C C . ASN A 1 119 ? -21.488 5.292 23.377 1.00 64.44 119 ASN A C 1
ATOM 966 O O . ASN A 1 119 ? -21.732 6.102 24.275 1.00 64.44 119 ASN A O 1
ATOM 970 N N . ASN A 1 120 ? -21.750 3.989 23.513 1.00 77.00 120 ASN A N 1
ATOM 971 C CA . ASN A 1 120 ? -22.009 3.423 24.830 1.00 77.00 120 ASN A CA 1
ATOM 972 C C . ASN A 1 120 ? -20.813 3.752 25.721 1.00 77.00 120 ASN A C 1
ATOM 974 O O . ASN A 1 120 ? -19.667 3.461 25.371 1.00 77.00 120 ASN A O 1
ATOM 978 N N . LYS A 1 121 ? -21.078 4.392 26.863 1.00 73.75 121 LYS A N 1
ATOM 979 C CA . LYS A 1 121 ? -20.025 4.743 27.810 1.00 73.75 121 LYS A CA 1
ATOM 980 C C . LYS A 1 121 ? -19.317 3.454 28.218 1.00 73.75 121 LYS A C 1
ATOM 982 O O . LYS A 1 121 ? -19.933 2.579 28.823 1.00 73.75 121 LYS A O 1
ATOM 987 N N . ILE A 1 122 ? -18.038 3.344 27.868 1.00 70.19 122 ILE A N 1
ATOM 988 C CA . ILE A 1 122 ? -17.190 2.241 28.311 1.00 70.19 122 ILE A CA 1
ATOM 989 C C . ILE A 1 122 ? -16.979 2.457 29.806 1.00 70.19 122 ILE A C 1
ATOM 991 O O . ILE A 1 122 ? -16.163 3.276 30.228 1.00 70.19 122 ILE A O 1
ATOM 995 N N . GLU A 1 123 ? -17.799 1.796 30.617 1.00 73.31 123 GLU A N 1
ATOM 996 C CA . GLU A 1 123 ? -17.625 1.804 32.060 1.00 73.31 123 GLU A CA 1
ATOM 997 C C . GLU A 1 123 ? -16.484 0.842 32.379 1.00 73.31 123 GLU A C 1
ATOM 999 O O . GLU A 1 123 ? -16.578 -0.365 32.150 1.00 73.31 123 GLU A O 1
ATOM 1004 N N . ASN A 1 124 ? -15.372 1.393 32.861 1.00 78.75 124 ASN A N 1
ATOM 1005 C CA . ASN A 1 124 ? -14.275 0.574 33.338 1.00 78.75 124 ASN A CA 1
ATOM 1006 C C . ASN A 1 124 ? -14.794 -0.266 34.518 1.00 78.75 124 ASN A C 1
ATOM 1008 O O . ASN A 1 124 ? -15.362 0.273 35.471 1.00 78.75 124 ASN A O 1
ATOM 1012 N N . HIS A 1 125 ? -14.621 -1.586 34.435 1.00 76.50 125 HIS A N 1
ATOM 1013 C CA . HIS A 1 125 ? -15.094 -2.530 35.444 1.00 76.50 125 HIS A CA 1
ATOM 1014 C C . HIS A 1 125 ? -14.622 -2.154 36.856 1.00 76.50 125 HIS A C 1
ATOM 1016 O O . HIS A 1 125 ? -15.404 -2.207 37.802 1.00 76.50 125 HIS A O 1
ATOM 1022 N N . GLU A 1 126 ? -13.382 -1.687 36.980 1.00 77.75 126 GLU A N 1
ATOM 1023 C CA . GLU A 1 126 ? -12.800 -1.218 38.236 1.00 77.75 126 GLU A CA 1
ATOM 1024 C C . GLU A 1 126 ? -13.537 0.011 38.784 1.00 77.75 126 GLU A C 1
ATOM 1026 O O . GLU A 1 126 ? -13.932 0.038 39.949 1.00 77.75 126 GLU A O 1
ATOM 1031 N N . GLN A 1 127 ? -13.852 0.986 37.924 1.00 77.44 127 GLN A N 1
ATOM 1032 C CA . GLN A 1 127 ? -14.648 2.153 38.315 1.00 77.44 127 GLN A CA 1
ATOM 1033 C C . GLN A 1 127 ? -16.072 1.767 38.738 1.00 77.44 127 GLN A C 1
ATOM 1035 O O . GLN A 1 127 ? -16.635 2.386 39.645 1.00 77.44 127 GLN A O 1
ATOM 1040 N N . ARG A 1 128 ? -16.654 0.719 38.136 1.00 81.00 128 ARG A N 1
ATOM 1041 C CA . ARG A 1 128 ? -17.966 0.192 38.539 1.00 81.00 128 ARG A CA 1
ATOM 1042 C C . ARG A 1 128 ? -17.919 -0.442 39.930 1.00 81.00 128 ARG A C 1
ATOM 1044 O O . ARG A 1 128 ? -18.812 -0.188 40.740 1.00 81.00 128 ARG A O 1
ATOM 1051 N N . LEU A 1 129 ? -16.882 -1.231 40.215 1.00 83.25 129 LEU A N 1
ATOM 1052 C CA . LEU A 1 129 ? -16.675 -1.862 41.521 1.00 83.25 129 LEU A CA 1
ATOM 1053 C C . LEU A 1 129 ? -16.429 -0.822 42.616 1.00 83.25 129 LEU A C 1
ATOM 1055 O O . LEU A 1 129 ? -17.088 -0.878 43.651 1.00 83.25 129 LEU A O 1
ATOM 1059 N N . LEU A 1 130 ? -15.571 0.172 42.367 1.00 82.00 130 LEU A N 1
ATOM 1060 C CA . LEU A 1 130 ? -15.324 1.275 43.304 1.00 82.00 130 LEU A CA 1
ATOM 1061 C C . LEU A 1 130 ? -16.609 2.045 43.619 1.00 82.00 130 LEU A C 1
ATOM 1063 O O . LEU A 1 130 ? -16.876 2.377 44.772 1.00 82.00 130 LEU A O 1
ATOM 1067 N N . LYS A 1 131 ? -17.455 2.275 42.611 1.00 83.75 131 LYS A N 1
ATOM 1068 C CA . LYS A 1 131 ? -18.755 2.922 42.801 1.00 83.75 131 LYS A CA 1
ATOM 1069 C C . LYS A 1 131 ? -19.717 2.065 43.631 1.00 83.75 131 LYS A C 1
ATOM 1071 O O . LYS A 1 131 ? -20.442 2.615 44.455 1.00 83.75 131 LYS A O 1
ATOM 1076 N N . GLN A 1 132 ? -19.726 0.742 43.447 1.00 85.69 132 GLN A N 1
ATOM 1077 C CA . GLN A 1 132 ? -20.510 -0.170 44.293 1.00 85.69 132 GLN A CA 1
ATOM 1078 C C . GLN A 1 132 ? -20.014 -0.172 45.740 1.00 85.69 132 GLN A C 1
ATOM 1080 O O . GLN A 1 132 ? -20.826 0.006 46.643 1.00 85.69 132 GLN A O 1
ATOM 1085 N N . LEU A 1 133 ? -18.703 -0.299 45.949 1.00 83.81 133 LEU A N 1
ATOM 1086 C CA . LEU A 1 133 ? -18.083 -0.261 47.274 1.00 83.81 133 LEU A CA 1
ATOM 1087 C C . LEU A 1 133 ? -18.377 1.053 47.997 1.00 83.81 133 LEU A C 1
ATOM 1089 O O . LEU A 1 133 ? -18.782 1.044 49.154 1.00 83.81 133 LEU A O 1
ATOM 1093 N N . ASN A 1 134 ? -18.248 2.184 47.301 1.00 84.06 134 ASN A N 1
ATOM 1094 C CA . ASN A 1 134 ? -18.542 3.489 47.882 1.00 84.06 134 ASN A CA 1
ATOM 1095 C C . ASN A 1 134 ? -20.026 3.605 48.280 1.00 84.06 134 ASN A C 1
ATOM 1097 O O . ASN A 1 134 ? -20.351 4.047 49.380 1.00 84.06 134 ASN A O 1
ATOM 1101 N N . ASN A 1 135 ? -20.938 3.126 47.429 1.00 86.12 135 ASN A N 1
ATOM 1102 C CA . ASN A 1 135 ? -22.365 3.091 47.752 1.00 86.12 135 ASN A CA 1
ATOM 1103 C C . ASN A 1 135 ? -22.673 2.201 48.971 1.00 86.12 135 ASN A C 1
ATOM 1105 O O . ASN A 1 135 ? -23.554 2.548 49.757 1.00 86.12 135 ASN A O 1
ATOM 1109 N N . GLU A 1 136 ? -21.973 1.075 49.142 1.00 87.81 136 GLU A N 1
ATOM 1110 C CA . GLU A 1 136 ? -22.105 0.233 50.337 1.00 87.81 136 GLU A CA 1
ATOM 1111 C C . GLU A 1 136 ? -21.554 0.919 51.587 1.00 87.81 136 GLU A C 1
ATOM 1113 O O . GLU A 1 136 ? -22.272 0.996 52.581 1.00 87.81 136 GLU A O 1
ATOM 1118 N N . CYS A 1 137 ? -20.352 1.506 51.535 1.00 79.38 137 CYS A N 1
ATOM 1119 C CA . CYS A 1 137 ? -19.788 2.251 52.665 1.00 79.38 137 CYS A CA 1
ATOM 1120 C C . CYS A 1 137 ? -20.722 3.373 53.138 1.00 79.38 137 CYS A C 1
ATOM 1122 O O . CYS A 1 137 ? -20.923 3.543 54.341 1.00 79.38 137 CYS A O 1
ATOM 1124 N N . VAL A 1 138 ? -21.342 4.104 52.204 1.00 82.69 138 VAL A N 1
ATOM 1125 C CA . VAL A 1 138 ? -22.330 5.142 52.530 1.00 82.69 138 VAL A CA 1
ATOM 1126 C C . VAL A 1 138 ? -23.547 4.541 53.236 1.00 82.69 138 VAL A C 1
ATOM 1128 O O . VAL A 1 138 ? -23.947 5.069 54.273 1.00 82.69 138 VAL A O 1
ATOM 1131 N N . ARG A 1 139 ? -24.103 3.422 52.747 1.00 83.56 139 ARG A N 1
ATOM 1132 C CA . ARG A 1 139 ? -25.245 2.748 53.399 1.00 83.56 139 ARG A CA 1
ATOM 1133 C C . ARG A 1 139 ? -24.901 2.275 54.809 1.00 83.56 139 ARG A C 1
ATOM 1135 O O . ARG A 1 139 ? -25.625 2.594 55.747 1.00 83.56 139 ARG A O 1
ATOM 1142 N N . THR A 1 140 ? -23.775 1.587 54.982 1.00 80.88 140 THR A N 1
ATOM 1143 C CA . THR A 1 140 ? -23.355 1.071 56.293 1.00 80.88 140 THR A CA 1
ATOM 1144 C C . THR A 1 140 ? -23.087 2.204 57.286 1.00 80.88 140 THR A C 1
ATOM 1146 O O . THR A 1 140 ? -23.453 2.104 58.454 1.00 80.88 140 THR A O 1
ATOM 1149 N N . SER A 1 141 ? -22.530 3.332 56.832 1.00 78.25 141 SER A N 1
ATOM 1150 C CA . SER A 1 141 ? -22.328 4.507 57.694 1.00 78.25 141 SER A CA 1
ATOM 1151 C C . SER A 1 141 ? -23.635 5.162 58.176 1.00 78.25 141 SER A C 1
ATOM 1153 O O . SER A 1 141 ? -23.642 5.837 59.205 1.00 78.25 141 SER A O 1
ATOM 1155 N N . GLN A 1 142 ? -24.746 4.972 57.455 1.00 82.25 142 GLN A N 1
ATOM 1156 C CA . GLN A 1 142 ? -26.075 5.444 57.860 1.00 82.25 142 GLN A CA 1
ATOM 1157 C C . GLN A 1 142 ? -26.736 4.499 58.873 1.00 82.25 142 GLN A C 1
ATOM 1159 O O . GLN A 1 142 ? -27.450 4.965 59.758 1.00 82.25 142 GLN A O 1
ATOM 1164 N N . GLU A 1 143 ? -26.471 3.194 58.776 1.00 86.12 143 GLU A N 1
ATOM 1165 C CA . GLU A 1 143 ? -26.930 2.186 59.744 1.00 86.12 143 GLU A CA 1
ATOM 1166 C C . GLU A 1 143 ? -26.177 2.259 61.082 1.00 86.12 143 GLU A C 1
ATOM 1168 O O . GLU A 1 143 ? -26.758 1.966 62.127 1.00 86.12 143 GLU A O 1
ATOM 1173 N N . TYR A 1 144 ? -24.913 2.703 61.070 1.00 78.81 144 TYR A N 1
ATOM 1174 C CA . TYR A 1 144 ? -24.060 2.802 62.261 1.00 78.81 144 TYR A CA 1
ATOM 1175 C C . TYR A 1 144 ? -23.475 4.218 62.443 1.00 78.81 144 TYR A C 1
ATOM 1177 O O . TYR A 1 144 ? -22.294 4.449 62.163 1.00 78.81 144 TYR A O 1
ATOM 1185 N N . PRO A 1 145 ? -24.266 5.179 62.967 1.00 75.06 145 PRO A N 1
ATOM 1186 C CA . PRO A 1 145 ? -23.880 6.592 63.044 1.00 75.06 145 PRO A CA 1
ATOM 1187 C C . PRO A 1 145 ? -22.632 6.859 63.895 1.00 75.06 145 PRO A C 1
ATOM 1189 O O . PRO A 1 145 ? -21.886 7.794 63.622 1.00 75.06 145 PRO A O 1
ATOM 1192 N N . SER A 1 146 ? -22.371 6.026 64.909 1.00 80.56 146 SER A N 1
ATOM 1193 C CA . SER A 1 146 ? -21.220 6.167 65.812 1.00 80.56 146 SER A CA 1
ATOM 1194 C C . SER A 1 146 ? -19.864 5.893 65.151 1.00 80.56 146 SER A C 1
ATOM 1196 O O . SER A 1 146 ? -18.841 6.233 65.733 1.00 80.56 146 SER A O 1
ATOM 1198 N N . HIS A 1 147 ? -19.843 5.288 63.957 1.00 76.88 147 HIS A N 1
ATOM 1199 C CA . HIS A 1 147 ? -18.621 4.921 63.229 1.00 76.88 147 HIS A CA 1
ATOM 1200 C C . HIS A 1 147 ? -18.438 5.701 61.913 1.00 76.88 147 HIS A C 1
ATOM 1202 O O . HIS A 1 147 ? -17.581 5.350 61.102 1.00 76.88 147 HIS A O 1
ATOM 1208 N N . GLN A 1 148 ? -19.216 6.765 61.678 1.00 73.38 148 GLN A N 1
ATOM 1209 C CA . GLN A 1 148 ? -19.212 7.514 60.412 1.00 73.38 148 GLN A CA 1
ATOM 1210 C C . GLN A 1 148 ? -17.829 8.021 59.982 1.00 73.38 148 GLN A C 1
ATOM 1212 O O . GLN A 1 148 ? -17.481 7.911 58.805 1.00 73.38 148 GLN A O 1
ATOM 1217 N N . GLU A 1 149 ? -17.031 8.543 60.913 1.00 77.81 149 GLU A N 1
ATOM 1218 C CA . GLU A 1 149 ? -15.706 9.096 60.604 1.00 77.81 149 GLU A CA 1
ATOM 1219 C C . GLU A 1 149 ? -14.725 8.025 60.099 1.00 77.81 149 GLU A C 1
ATOM 1221 O O . GLU A 1 149 ? -13.953 8.280 59.174 1.00 77.81 149 GLU A O 1
ATOM 1226 N N . GLU A 1 150 ? -14.797 6.801 60.635 1.00 80.31 150 GLU A N 1
ATOM 1227 C CA . GLU A 1 150 ? -13.936 5.689 60.215 1.00 80.31 150 GLU A CA 1
ATOM 1228 C C . GLU A 1 150 ? -14.264 5.239 58.782 1.00 80.31 150 GLU A C 1
ATOM 1230 O O . GLU A 1 150 ? -13.366 5.025 57.961 1.00 80.31 150 GLU A O 1
ATOM 1235 N N . PHE A 1 151 ? -15.555 5.154 58.444 1.00 76.75 151 PHE A N 1
ATOM 1236 C CA . PHE A 1 151 ? -15.997 4.810 57.090 1.00 76.75 151 PHE A CA 1
ATOM 1237 C C . PHE A 1 151 ? -15.618 5.889 56.065 1.00 76.75 151 PHE A C 1
ATOM 1239 O O . PHE A 1 151 ? -15.194 5.553 54.955 1.00 76.75 151 PHE A O 1
ATOM 1246 N N . GLN A 1 152 ? -15.693 7.175 56.433 1.00 75.38 152 GLN A N 1
ATOM 1247 C CA . GLN A 1 152 ? -15.260 8.268 55.556 1.00 75.38 152 GLN A CA 1
ATOM 1248 C C . GLN A 1 152 ? -13.748 8.242 55.290 1.00 75.38 152 GLN A C 1
ATOM 1250 O O . GLN A 1 152 ? -13.332 8.412 54.142 1.00 75.38 152 GLN A O 1
ATOM 1255 N N . GLN A 1 153 ? -12.923 7.962 56.305 1.00 80.75 153 GLN A N 1
ATOM 1256 C CA . GLN A 1 153 ? -11.471 7.852 56.126 1.00 80.75 153 GLN A CA 1
ATOM 1257 C C . GLN A 1 153 ? -11.082 6.690 55.202 1.00 80.75 153 GLN A C 1
ATOM 1259 O O . GLN A 1 153 ? -10.264 6.871 54.298 1.00 80.75 153 GLN A O 1
ATOM 1264 N N . ARG A 1 154 ? -11.692 5.507 55.366 1.00 75.50 154 ARG A N 1
ATOM 1265 C CA . ARG A 1 154 ? -11.408 4.347 54.498 1.00 75.50 154 ARG A CA 1
ATOM 1266 C C . ARG A 1 154 ? -11.850 4.575 53.052 1.00 75.50 154 ARG A C 1
ATOM 1268 O O . ARG A 1 154 ? -11.134 4.193 52.129 1.00 75.50 154 ARG A O 1
ATOM 1275 N N . SER A 1 155 ? -12.982 5.249 52.839 1.00 70.06 155 SER A N 1
ATOM 1276 C CA . SER A 1 155 ? -13.432 5.622 51.493 1.00 70.06 155 SER A CA 1
ATOM 1277 C C . SER A 1 155 ? -12.474 6.600 50.803 1.00 70.06 155 SER A C 1
ATOM 1279 O O . SER A 1 155 ? -12.253 6.477 49.600 1.00 70.06 155 SER A O 1
ATOM 1281 N N . GLN A 1 156 ? -11.891 7.555 51.538 1.00 75.00 156 GLN A N 1
ATOM 1282 C CA . GLN A 1 156 ? -10.892 8.479 50.989 1.00 75.00 156 GLN A CA 1
ATOM 1283 C C . GLN A 1 156 ? -9.577 7.767 50.643 1.00 75.00 156 GLN A C 1
ATOM 1285 O O . GLN A 1 156 ? -8.973 8.068 49.618 1.00 75.00 156 GLN A O 1
ATOM 1290 N N . GLN A 1 157 ? -9.153 6.787 51.446 1.00 75.44 157 GLN A N 1
ATOM 1291 C CA . GLN A 1 157 ? -7.960 5.979 51.156 1.00 75.44 157 GLN A CA 1
ATOM 1292 C C . GLN A 1 157 ? -8.112 5.129 49.886 1.00 75.44 157 GLN A C 1
ATOM 1294 O O . GLN A 1 157 ? -7.155 4.992 49.129 1.00 75.44 157 GLN A O 1
ATOM 1299 N N . LEU A 1 158 ? -9.308 4.594 49.626 1.00 66.25 158 LEU A N 1
ATOM 1300 C CA . LEU A 1 158 ? -9.609 3.816 48.418 1.00 66.25 158 LEU A CA 1
ATOM 1301 C C . LEU A 1 158 ? -9.677 4.669 47.142 1.00 66.25 158 LEU A C 1
ATOM 1303 O O . LEU A 1 158 ? -9.444 4.146 46.064 1.00 66.25 158 LEU A O 1
ATOM 1307 N N . SER A 1 159 ? -9.995 5.962 47.252 1.00 64.56 159 SER A N 1
ATOM 1308 C CA . SER A 1 159 ? -10.035 6.886 46.107 1.00 64.56 159 SER A CA 1
ATOM 1309 C C . SER A 1 159 ? -8.657 7.421 45.697 1.00 64.56 159 SER A C 1
ATOM 1311 O O . SER A 1 159 ? -8.544 8.013 44.625 1.00 64.56 159 SER A O 1
ATOM 1313 N N . ASN A 1 160 ? -7.653 7.297 46.569 1.00 68.31 160 ASN A N 1
ATOM 1314 C CA . ASN A 1 160 ? -6.317 7.874 46.390 1.00 68.31 160 ASN A CA 1
ATOM 1315 C C . ASN A 1 160 ? -5.254 6.843 45.954 1.00 68.31 160 ASN A C 1
ATOM 1317 O O . ASN A 1 160 ? -4.110 7.236 45.728 1.00 68.31 160 ASN A O 1
ATOM 1321 N N . ASN A 1 161 ? -5.619 5.560 45.869 1.00 57.22 161 ASN A N 1
ATOM 1322 C CA . ASN A 1 161 ? -4.826 4.490 45.249 1.00 57.22 161 ASN A CA 1
ATOM 1323 C C . ASN A 1 161 ? -5.326 4.229 43.829 1.00 57.22 161 ASN A C 1
ATOM 1325 O O . ASN A 1 161 ? -4.477 3.869 42.987 1.00 57.22 161 ASN A O 1
#

Organism: NCBI:txid392030

pLDDT: mean 80.6, std 13.1, range [31.67, 96.31]